Protein AF-A0A656K2B8-F1 (afdb_monomer)

InterPro domains:
  IPR036188 FAD/NAD(P)-binding domain superfamily [G3DSA:3.50.50.60] (1-50)
  IPR036188 FAD/NAD(P)-binding domain superfamily [SSF51905] (2-44)

Radius of gyration: 11.76 Å; Cα contacts (8 Å, |Δi|>4): 54; chains: 1; bounding box: 28×15×35 Å

Foldseek 3Di:
DPPQQDDPDQLDGDFAPVDPDPDHDPVRRVVRVVSNVVVSVVSPVVPPDDD

Sequence (51 aa):
MDARGETSVPGIFAAGDVTVTPYKQIIIALGEGAKASLSAFDHLIRTSAPA

Mean predicted aligned error: 3.79 Å

Structure (mmCIF, N/CA/C/O backbone):
data_AF-A0A656K2B8-F1
#
_entry.id   AF-A0A656K2B8-F1
#
loop_
_atom_site.group_PDB
_atom_site.id
_atom_site.type_symbol
_atom_site.label_atom_id
_atom_site.label_alt_id
_atom_site.label_comp_id
_atom_site.label_asym_id
_atom_site.label_entity_id
_atom_site.label_seq_id
_atom_site.pdbx_PDB_ins_code
_atom_site.Cartn_x
_atom_site.Cartn_y
_atom_site.Cartn_z
_atom_site.occupancy
_atom_site.B_iso_or_equiv
_atom_site.auth_seq_id
_atom_site.auth_comp_id
_atom_site.auth_asym_id
_atom_site.auth_atom_id
_atom_site.pdbx_PDB_model_num
ATOM 1 N N . MET A 1 1 ? -6.584 -4.513 -5.566 1.00 85.00 1 MET A N 1
ATOM 2 C CA . MET A 1 1 ? -6.589 -3.349 -4.667 1.00 85.00 1 MET A CA 1
ATOM 3 C C . MET A 1 1 ? -7.167 -2.180 -5.424 1.00 85.00 1 MET A C 1
ATOM 5 O O . MET A 1 1 ? -6.914 -2.097 -6.625 1.00 85.00 1 MET A O 1
ATOM 9 N N . ASP A 1 2 ? -7.938 -1.326 -4.768 1.00 92.38 2 ASP A N 1
ATOM 10 C CA . ASP A 1 2 ? -8.336 -0.042 -5.345 1.00 92.38 2 ASP A CA 1
ATOM 11 C C . ASP A 1 2 ? -7.163 0.965 -5.324 1.00 92.38 2 ASP A C 1
ATOM 13 O O . ASP A 1 2 ? -6.026 0.633 -4.971 1.00 92.38 2 ASP A O 1
ATOM 17 N N . ALA A 1 3 ? -7.432 2.222 -5.684 1.00 94.25 3 ALA A N 1
ATOM 18 C CA . ALA A 1 3 ? -6.415 3.268 -5.685 1.00 94.25 3 ALA A CA 1
ATOM 19 C C . ALA A 1 3 ? -5.840 3.583 -4.293 1.00 94.25 3 ALA A C 1
ATOM 21 O O . ALA A 1 3 ? -4.759 4.172 -4.251 1.00 94.25 3 ALA A O 1
ATOM 22 N N . ARG A 1 4 ? -6.521 3.207 -3.200 1.00 94.50 4 ARG A N 1
ATOM 23 C CA . ARG A 1 4 ? -6.142 3.411 -1.788 1.00 94.50 4 ARG A CA 1
ATOM 24 C C . ARG A 1 4 ? -5.359 2.235 -1.199 1.00 94.50 4 ARG A C 1
ATOM 26 O O . ARG A 1 4 ? -4.767 2.367 -0.133 1.00 94.50 4 ARG A O 1
ATOM 33 N N . GLY A 1 5 ? -5.296 1.113 -1.913 1.00 96.25 5 GLY A N 1
ATOM 34 C CA . GLY A 1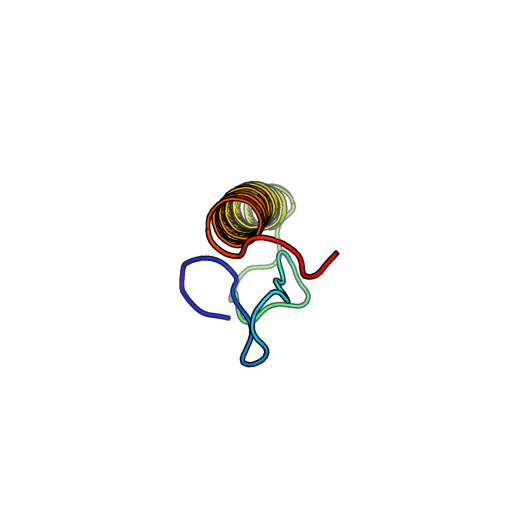 5 ? -4.671 -0.114 -1.426 1.00 96.25 5 GLY A CA 1
ATOM 35 C C . GLY A 1 5 ? -5.652 -1.052 -0.719 1.00 96.25 5 GLY A C 1
ATOM 36 O O . GLY A 1 5 ? -5.201 -2.041 -0.150 1.00 96.25 5 GLY A O 1
ATOM 37 N N . GLU A 1 6 ? -6.961 -0.779 -0.752 1.00 96.94 6 GLU A N 1
ATOM 38 C CA . GLU A 1 6 ? -7.990 -1.631 -0.140 1.00 96.94 6 GLU A CA 1
ATOM 39 C C . GLU A 1 6 ? -8.204 -2.909 -0.948 1.00 96.94 6 GLU A C 1
ATOM 41 O O . GLU A 1 6 ? -8.283 -2.889 -2.184 1.00 96.94 6 GLU A O 1
ATOM 46 N N . THR A 1 7 ? -8.310 -4.037 -0.246 1.00 97.44 7 THR A N 1
ATOM 47 C CA . THR A 1 7 ? -8.633 -5.335 -0.849 1.00 97.44 7 THR A CA 1
ATOM 48 C C . THR A 1 7 ? -10.148 -5.493 -1.041 1.00 97.44 7 THR A C 1
ATOM 50 O O . THR A 1 7 ? -10.929 -4.593 -0.750 1.00 97.44 7 THR A O 1
ATOM 53 N N . SER A 1 8 ? -10.590 -6.661 -1.515 1.00 96.56 8 SER A N 1
ATOM 54 C CA . SER A 1 8 ? -12.014 -7.020 -1.492 1.00 96.56 8 SER A CA 1
ATOM 55 C C . SER A 1 8 ? -12.567 -7.248 -0.078 1.00 96.56 8 SER A C 1
ATOM 57 O O . SER A 1 8 ? -13.783 -7.264 0.097 1.00 96.56 8 SER A O 1
ATOM 59 N N . VAL A 1 9 ? -11.702 -7.445 0.921 1.00 96.19 9 VAL A N 1
ATOM 60 C CA . VAL A 1 9 ? -12.073 -7.608 2.329 1.00 96.19 9 VAL A CA 1
ATOM 61 C C . VAL A 1 9 ? -11.889 -6.267 3.053 1.00 96.19 9 VAL A C 1
ATOM 63 O O . VAL A 1 9 ? -10.764 -5.753 3.085 1.00 96.19 9 VAL A O 1
ATOM 66 N N . PRO A 1 10 ? -12.953 -5.697 3.653 1.00 93.56 10 PRO A N 1
ATOM 67 C CA . PRO A 1 10 ? -12.861 -4.453 4.412 1.00 93.56 10 PRO A CA 1
ATOM 68 C C . PRO A 1 10 ? -11.821 -4.534 5.531 1.00 93.56 10 PRO A C 1
ATOM 70 O O . PRO A 1 10 ? -11.731 -5.540 6.232 1.00 93.56 10 PRO A O 1
ATOM 73 N N . GLY A 1 11 ? -11.030 -3.473 5.691 1.00 94.06 11 GLY A N 1
ATOM 74 C CA . GLY A 1 11 ? -9.975 -3.402 6.703 1.00 94.06 11 GLY A CA 1
ATOM 75 C C . GLY A 1 11 ? -8.684 -4.151 6.352 1.00 94.06 11 GLY A C 1
ATOM 76 O O . GLY A 1 11 ? -7.701 -4.016 7.078 1.00 94.06 11 GLY A O 1
ATOM 77 N N . ILE A 1 12 ? -8.637 -4.892 5.237 1.00 97.00 12 ILE A N 1
ATOM 78 C CA . ILE A 1 12 ? -7.398 -5.492 4.723 1.00 97.00 12 ILE A CA 1
ATOM 79 C C . ILE A 1 12 ? -6.870 -4.637 3.568 1.00 97.00 12 ILE A C 1
ATOM 81 O O . ILE A 1 12 ? -7.594 -4.335 2.614 1.00 97.00 12 ILE A O 1
ATOM 85 N N . PHE A 1 13 ? -5.583 -4.294 3.642 1.00 97.94 13 PHE A N 1
ATOM 86 C CA . PHE A 1 13 ? -4.872 -3.471 2.667 1.00 97.94 13 PHE A CA 1
ATOM 87 C C . PHE A 1 13 ? -3.634 -4.204 2.148 1.00 97.94 13 PHE A C 1
ATOM 89 O O . PHE A 1 13 ? -3.065 -5.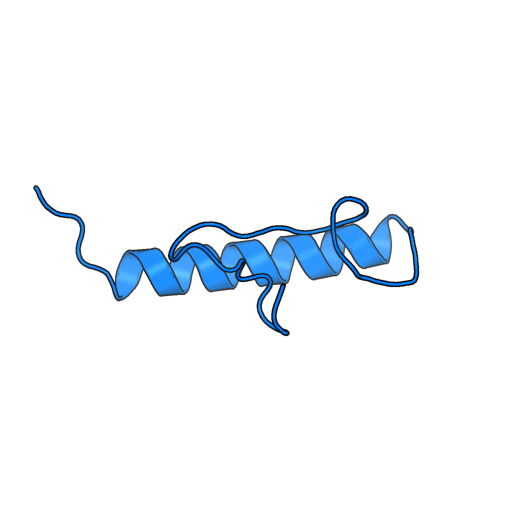042 2.849 1.00 97.94 13 PHE A O 1
ATOM 96 N N . ALA A 1 14 ? -3.188 -3.876 0.937 1.00 97.94 14 ALA A N 1
ATOM 97 C CA . ALA A 1 14 ? -1.935 -4.388 0.391 1.00 97.94 14 ALA A CA 1
ATOM 98 C C . ALA A 1 14 ? -1.150 -3.303 -0.353 1.00 97.94 14 ALA A C 1
ATOM 100 O O . ALA A 1 14 ? -1.726 -2.402 -0.962 1.00 97.94 14 ALA A O 1
ATOM 101 N N . ALA A 1 15 ? 0.175 -3.427 -0.322 1.00 98.38 15 ALA A N 1
ATOM 102 C CA . ALA A 1 15 ? 1.121 -2.512 -0.948 1.00 98.38 15 ALA A CA 1
ATOM 103 C C . ALA A 1 15 ? 2.353 -3.266 -1.463 1.00 98.38 15 ALA A C 1
ATOM 105 O O . ALA A 1 15 ? 2.706 -4.323 -0.937 1.00 98.38 15 ALA A O 1
ATOM 106 N N . GLY A 1 16 ? 3.022 -2.704 -2.467 1.00 98.00 16 GLY A N 1
ATOM 107 C CA . GLY A 1 16 ? 4.248 -3.247 -3.030 1.00 98.00 16 GLY A CA 1
ATOM 108 C C . GLY A 1 16 ? 4.006 -4.406 -3.985 1.00 98.00 16 GLY A C 1
ATOM 109 O O . GLY A 1 16 ? 2.934 -4.561 -4.576 1.00 98.00 16 GLY A O 1
ATOM 110 N N . ASP A 1 17 ? 5.028 -5.242 -4.146 1.00 98.19 17 ASP A N 1
ATOM 111 C CA . ASP A 1 17 ? 5.105 -6.191 -5.256 1.00 98.19 17 ASP A CA 1
ATOM 112 C C . ASP A 1 17 ? 4.017 -7.271 -5.248 1.00 98.19 17 ASP A C 1
ATOM 114 O O . ASP A 1 17 ? 3.666 -7.777 -6.314 1.00 98.19 17 ASP A O 1
ATOM 118 N N . VAL A 1 18 ? 3.423 -7.549 -4.085 1.00 97.25 18 VAL A N 1
ATOM 119 C CA . VAL A 1 18 ? 2.281 -8.465 -3.909 1.00 97.25 18 VAL A CA 1
ATOM 120 C C . VAL A 1 18 ? 0.982 -7.943 -4.545 1.00 97.25 18 VAL A C 1
ATOM 122 O O . VAL A 1 18 ? 0.011 -8.682 -4.692 1.00 97.25 18 VAL A O 1
ATOM 125 N N . THR A 1 19 ? 0.936 -6.664 -4.922 1.00 97.00 19 THR A N 1
ATOM 126 C CA . THR A 1 19 ? -0.244 -6.031 -5.516 1.00 97.00 19 THR A CA 1
ATOM 127 C C . THR A 1 19 ? -0.254 -6.100 -7.046 1.00 97.00 19 THR A C 1
ATOM 129 O O . THR A 1 19 ? 0.686 -6.551 -7.703 1.00 97.00 19 THR A O 1
ATOM 132 N N . VAL A 1 20 ? -1.345 -5.594 -7.628 1.00 94.75 20 VAL A N 1
ATOM 133 C CA . VAL A 1 20 ? -1.572 -5.522 -9.080 1.00 94.75 20 VAL A CA 1
ATOM 134 C C . VAL A 1 20 ? -0.784 -4.410 -9.778 1.00 94.75 20 VAL A C 1
ATOM 136 O O . VAL A 1 20 ? -0.922 -4.235 -10.986 1.00 94.75 20 VAL A O 1
ATOM 139 N N . THR A 1 21 ? 0.036 -3.648 -9.052 1.00 94.19 21 THR A N 1
ATOM 140 C CA . THR A 1 21 ? 0.838 -2.579 -9.650 1.00 94.19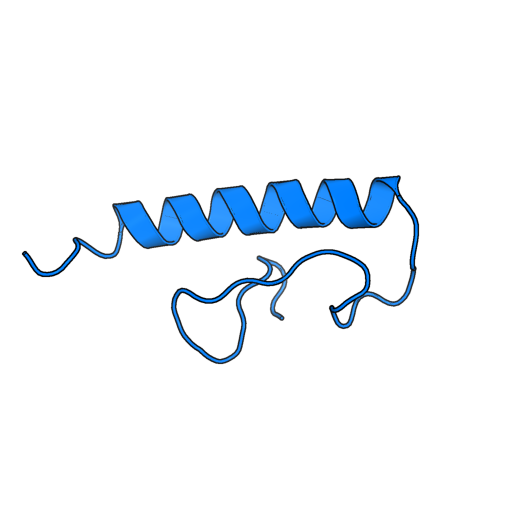 21 THR A CA 1
ATOM 141 C C . THR A 1 21 ? 1.817 -3.144 -10.669 1.00 94.19 21 THR A C 1
ATOM 143 O O . THR A 1 21 ? 2.521 -4.107 -10.363 1.00 94.19 21 THR A O 1
ATOM 146 N N . PRO A 1 22 ? 1.892 -2.571 -11.882 1.00 95.94 22 PRO A N 1
ATOM 147 C CA . PRO A 1 22 ? 2.628 -3.184 -12.985 1.00 95.94 22 PRO A CA 1
ATOM 148 C C . PRO A 1 22 ? 4.150 -3.166 -12.795 1.00 95.94 22 PRO A C 1
ATOM 150 O O . PRO A 1 22 ? 4.842 -4.023 -13.334 1.00 9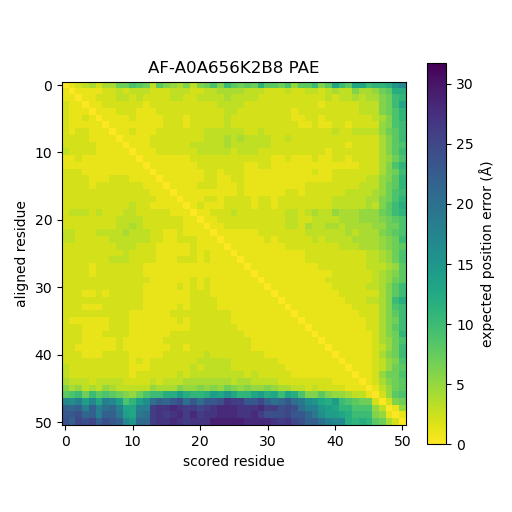5.94 22 PRO A O 1
ATOM 153 N N . TYR A 1 23 ? 4.679 -2.212 -12.026 1.00 97.75 23 TYR A N 1
ATOM 154 C CA . TYR A 1 23 ? 6.117 -2.010 -11.857 1.00 97.75 23 TYR A CA 1
ATOM 155 C C . TYR A 1 23 ? 6.565 -2.336 -10.435 1.00 97.75 23 TYR A C 1
ATOM 157 O O . TYR A 1 23 ? 5.919 -1.944 -9.466 1.00 97.75 23 TYR A O 1
ATOM 165 N N . LYS A 1 24 ? 7.695 -3.037 -10.331 1.00 97.50 24 LYS A N 1
ATOM 166 C CA . LYS A 1 24 ? 8.194 -3.650 -9.095 1.00 97.50 24 LYS A CA 1
ATOM 167 C C . LYS A 1 24 ? 9.519 -3.010 -8.703 1.00 97.50 24 LYS A C 1
ATOM 169 O O . LYS A 1 24 ? 10.585 -3.473 -9.104 1.00 97.50 24 LYS A O 1
ATOM 174 N N . GLN A 1 25 ? 9.447 -1.841 -8.071 1.00 98.56 25 GLN A N 1
ATOM 175 C CA . GLN A 1 25 ? 10.606 -1.019 -7.705 1.00 98.56 25 GLN A CA 1
ATOM 176 C C . GLN A 1 25 ? 10.477 -0.539 -6.262 1.00 98.56 25 GLN A C 1
ATOM 178 O O . GLN A 1 25 ? 9.373 -0.254 -5.800 1.00 98.56 25 GLN A O 1
ATOM 183 N N . ILE A 1 26 ? 11.615 -0.354 -5.585 1.00 98.38 26 ILE A N 1
ATOM 184 C CA . ILE A 1 26 ? 11.669 0.046 -4.169 1.00 98.38 26 ILE A CA 1
ATOM 185 C C . ILE A 1 26 ? 10.835 1.307 -3.91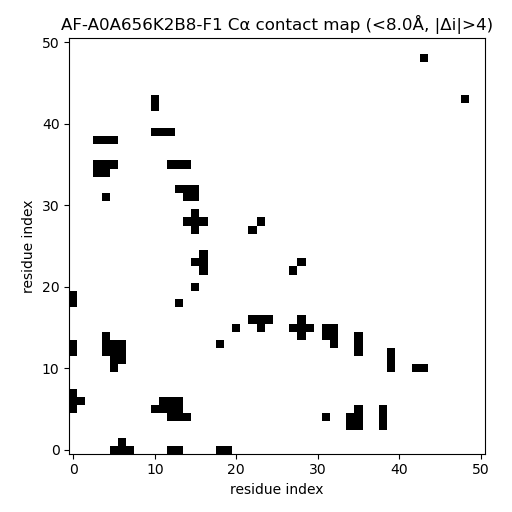4 1.00 98.38 26 ILE A C 1
ATOM 187 O O . ILE A 1 26 ? 9.982 1.321 -3.030 1.00 98.38 26 ILE A O 1
ATOM 191 N N . ILE A 1 27 ? 11.035 2.360 -4.713 1.00 98.38 27 ILE A N 1
ATOM 192 C CA . ILE A 1 27 ? 10.339 3.636 -4.503 1.00 98.38 27 ILE A CA 1
ATOM 193 C C . ILE A 1 27 ? 8.833 3.549 -4.786 1.00 98.38 27 ILE A C 1
ATOM 195 O O . ILE A 1 27 ? 8.044 4.256 -4.165 1.00 98.38 27 ILE A O 1
ATOM 199 N N . ILE A 1 28 ? 8.429 2.645 -5.681 1.00 98.19 28 ILE A N 1
ATOM 200 C CA . ILE A 1 28 ? 7.020 2.400 -5.993 1.00 98.19 28 ILE A CA 1
ATOM 201 C C . ILE A 1 28 ? 6.359 1.703 -4.805 1.00 98.19 28 ILE A C 1
ATOM 203 O O . ILE A 1 28 ? 5.367 2.204 -4.280 1.00 98.19 28 ILE A O 1
ATOM 207 N N . ALA A 1 29 ? 6.963 0.620 -4.309 1.00 98.31 29 ALA A N 1
ATOM 208 C CA . ALA A 1 29 ? 6.465 -0.100 -3.142 1.00 98.31 29 ALA A CA 1
ATOM 209 C C . ALA A 1 29 ? 6.401 0.788 -1.885 1.00 98.31 29 ALA A C 1
ATOM 211 O O . ALA A 1 29 ? 5.436 0.706 -1.127 1.00 98.31 29 ALA A O 1
ATOM 212 N N . LEU A 1 30 ? 7.378 1.682 -1.686 1.00 98.50 30 LEU A N 1
ATOM 213 C CA . LEU A 1 30 ? 7.360 2.662 -0.592 1.00 98.50 30 LEU A CA 1
ATOM 214 C C . LEU A 1 30 ? 6.176 3.632 -0.699 1.00 98.50 30 LEU A C 1
ATOM 216 O O . LEU A 1 30 ? 5.472 3.849 0.288 1.00 98.50 30 LEU A O 1
ATOM 220 N N . GLY A 1 31 ? 5.930 4.196 -1.886 1.00 97.88 31 GLY A N 1
ATOM 221 C CA . GLY A 1 31 ? 4.795 5.097 -2.112 1.00 97.88 31 GLY A CA 1
ATOM 222 C C . GLY A 1 31 ? 3.446 4.407 -1.897 1.00 97.88 31 GLY A C 1
ATOM 223 O O . GLY A 1 31 ? 2.524 4.982 -1.316 1.00 97.88 31 GLY A O 1
ATOM 224 N N . GLU A 1 32 ? 3.333 3.147 -2.305 1.00 98.19 32 GLU A N 1
ATOM 225 C CA . GLU A 1 32 ? 2.149 2.330 -2.036 1.00 98.19 32 GLU A CA 1
ATOM 226 C C . GLU A 1 32 ? 1.975 2.016 -0.558 1.00 98.19 32 GLU A C 1
ATOM 228 O O . GLU A 1 32 ? 0.861 2.125 -0.049 1.00 98.19 32 GLU A O 1
ATOM 233 N N . GLY A 1 33 ? 3.062 1.684 0.139 1.00 98.25 33 GLY A N 1
ATOM 234 C CA . GLY A 1 33 ? 3.050 1.431 1.577 1.00 98.25 33 GLY A CA 1
ATOM 235 C C . GLY A 1 33 ? 2.556 2.644 2.360 1.00 98.25 33 GLY A C 1
ATOM 236 O O . GLY A 1 33 ? 1.695 2.508 3.229 1.00 98.25 33 GLY A O 1
ATOM 237 N N . ALA A 1 34 ? 3.021 3.844 1.999 1.00 98.44 34 ALA A N 1
ATOM 238 C CA . ALA A 1 34 ? 2.546 5.089 2.599 1.00 98.44 34 ALA A CA 1
ATOM 239 C C . ALA A 1 34 ? 1.032 5.273 2.409 1.00 98.44 34 ALA A C 1
ATOM 241 O O . ALA A 1 34 ? 0.313 5.607 3.351 1.00 98.44 34 ALA A O 1
ATOM 242 N N . LYS A 1 35 ? 0.531 5.000 1.203 1.00 97.56 35 LYS A N 1
ATOM 243 C CA . LYS A 1 35 ? -0.891 5.132 0.881 1.00 97.56 35 LYS A CA 1
ATOM 244 C C . LYS A 1 35 ? -1.769 4.111 1.610 1.00 97.56 35 LYS A C 1
ATOM 246 O O . LYS A 1 35 ? -2.794 4.488 2.179 1.00 97.56 35 LYS A O 1
ATOM 251 N N . ALA A 1 36 ? -1.362 2.843 1.612 1.00 97.81 36 ALA A N 1
ATOM 252 C CA . ALA A 1 36 ? -2.075 1.773 2.301 1.00 97.81 36 ALA A CA 1
ATOM 253 C C . ALA A 1 36 ? -2.116 2.021 3.817 1.00 97.81 36 ALA A C 1
ATOM 255 O O . ALA A 1 36 ? -3.159 1.834 4.433 1.00 97.81 36 ALA A O 1
ATOM 256 N N . SER A 1 37 ? -1.022 2.522 4.403 1.00 98.19 37 SER A N 1
ATOM 257 C CA . SER A 1 37 ? -0.954 2.890 5.823 1.00 98.19 37 SER A CA 1
ATOM 258 C C . SER A 1 37 ? -1.935 4.010 6.189 1.00 98.19 37 SER A C 1
ATOM 260 O O . SER A 1 37 ? -2.718 3.865 7.127 1.00 98.19 37 SER A O 1
ATOM 262 N N . LEU A 1 38 ? -1.966 5.102 5.412 1.00 98.00 38 LEU A N 1
ATOM 263 C CA . LEU A 1 38 ? -2.917 6.199 5.636 1.00 98.00 38 LEU A CA 1
ATOM 264 C C . LEU A 1 38 ? -4.373 5.747 5.478 1.00 98.00 38 LEU A C 1
ATOM 266 O O . LEU A 1 38 ? -5.235 6.176 6.24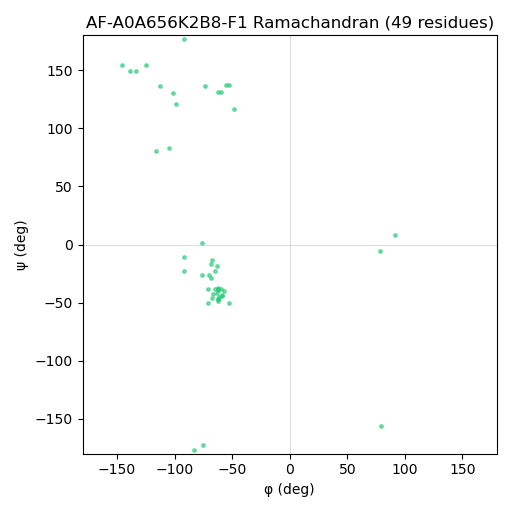2 1.00 98.00 38 LEU A O 1
ATOM 270 N N . SER A 1 39 ? -4.643 4.860 4.521 1.00 97.19 39 SER A N 1
ATOM 271 C CA . SER A 1 39 ? -5.989 4.325 4.288 1.00 97.19 39 SER A CA 1
ATOM 272 C C . SER A 1 39 ? -6.421 3.370 5.405 1.00 97.19 39 SER A C 1
ATOM 274 O O . SER A 1 39 ? -7.559 3.436 5.861 1.00 97.19 39 SER A O 1
ATOM 276 N N . ALA A 1 40 ? -5.503 2.546 5.918 1.00 96.25 40 ALA A N 1
ATOM 277 C CA . ALA A 1 40 ? -5.746 1.710 7.091 1.00 96.25 40 ALA A CA 1
ATOM 278 C C . ALA A 1 40 ? -6.027 2.551 8.339 1.00 96.25 40 ALA A C 1
ATOM 280 O O . ALA A 1 40 ? -6.949 2.248 9.094 1.00 96.25 40 ALA A O 1
ATOM 281 N N . PHE A 1 41 ? -5.285 3.641 8.534 1.00 96.25 41 PHE A N 1
ATOM 282 C CA . PHE A 1 41 ? -5.557 4.579 9.616 1.00 96.25 41 PHE A CA 1
ATOM 283 C C . PHE A 1 41 ? -6.940 5.233 9.476 1.00 96.25 41 PHE A C 1
ATOM 285 O O . PHE A 1 41 ? -7.703 5.233 10.441 1.00 96.25 41 PHE A O 1
ATOM 292 N N . ASP A 1 42 ? -7.297 5.728 8.283 1.00 94.94 42 ASP A N 1
ATOM 293 C CA . ASP A 1 42 ? -8.632 6.286 8.009 1.00 94.94 42 ASP A CA 1
ATOM 294 C C . ASP A 1 42 ? -9.746 5.261 8.291 1.00 94.94 42 ASP A C 1
ATOM 296 O O . ASP A 1 42 ? -10.758 5.586 8.916 1.00 94.94 42 ASP A O 1
ATOM 300 N N . HIS A 1 43 ? -9.528 3.996 7.926 1.00 93.94 43 HIS A N 1
ATOM 301 C CA . HIS A 1 43 ? -10.453 2.910 8.233 1.00 93.94 43 HIS A CA 1
ATOM 302 C C . HIS A 1 43 ? -10.631 2.699 9.742 1.00 93.94 43 HIS A C 1
ATOM 304 O O . HIS A 1 43 ? -11.769 2.594 10.199 1.00 93.94 43 HIS A O 1
ATOM 310 N N . LEU A 1 44 ? -9.544 2.686 10.522 1.00 93.31 44 LEU A N 1
ATOM 311 C CA . LEU A 1 44 ? -9.593 2.498 11.978 1.00 93.31 44 LEU A CA 1
ATOM 312 C C . LEU A 1 44 ? -10.306 3.646 12.706 1.00 93.31 44 LEU A C 1
ATOM 314 O O . LEU A 1 44 ? -11.048 3.399 13.651 1.00 93.31 44 LEU A O 1
ATOM 318 N N . ILE A 1 45 ? -10.118 4.899 12.280 1.00 94.25 45 ILE A N 1
ATOM 319 C CA . ILE A 1 45 ? -10.769 6.046 12.942 1.00 94.25 45 ILE A CA 1
ATOM 320 C C . ILE A 1 45 ? -12.257 6.174 12.586 1.00 94.25 45 ILE A C 1
ATOM 322 O O . ILE A 1 45 ? -13.022 6.746 13.360 1.00 94.25 45 ILE A O 1
ATOM 326 N N . ARG A 1 46 ? -12.678 5.671 11.417 1.00 89.44 46 ARG A N 1
ATOM 327 C CA . ARG A 1 46 ? -14.082 5.710 10.960 1.00 89.44 46 ARG A CA 1
ATOM 328 C C . ARG A 1 46 ? -14.873 4.470 11.342 1.00 89.44 46 ARG A C 1
ATOM 330 O O . ARG A 1 46 ? -16.097 4.532 11.419 1.00 89.44 46 ARG A O 1
ATOM 337 N N . THR A 1 47 ? -14.183 3.364 11.582 1.00 83.00 47 THR A N 1
ATOM 338 C CA . THR A 1 47 ? -14.770 2.102 12.018 1.00 83.00 47 THR A CA 1
ATOM 339 C C . THR A 1 47 ? -14.440 1.959 13.495 1.00 83.00 47 THR A C 1
ATOM 341 O O . THR A 1 47 ? -13.438 1.353 13.857 1.00 83.00 47 THR A O 1
ATOM 344 N N . SER A 1 48 ? -15.247 2.588 14.357 1.00 63.41 48 SER A N 1
ATOM 345 C CA . SER A 1 48 ? -15.133 2.424 15.810 1.00 63.41 48 SER A CA 1
ATOM 346 C C . SER A 1 48 ? -15.049 0.931 16.132 1.00 63.41 48 SER A C 1
ATOM 348 O O . SER A 1 48 ? -15.986 0.194 15.811 1.00 63.41 48 SER A O 1
ATOM 350 N N . ALA A 1 49 ? -13.928 0.482 16.701 1.00 58.53 49 ALA A N 1
ATOM 351 C CA . ALA A 1 49 ? -13.733 -0.920 17.049 1.00 58.53 49 ALA A CA 1
ATOM 352 C C . ALA A 1 49 ? -14.914 -1.412 17.913 1.00 58.53 49 ALA A C 1
ATOM 354 O O . ALA A 1 49 ? -15.332 -0.679 18.817 1.00 58.53 49 ALA A O 1
ATOM 355 N N . PRO A 1 50 ? -15.465 -2.618 17.674 1.00 52.97 50 PRO A N 1
ATOM 356 C CA . PRO A 1 50 ? -16.253 -3.256 18.712 1.00 52.97 50 PRO A CA 1
ATOM 357 C C . PRO A 1 50 ? -15.336 -3.446 19.928 1.00 52.97 50 PRO A C 1
ATOM 359 O O . PRO A 1 50 ? -14.190 -3.872 19.771 1.00 52.97 50 PRO A O 1
ATOM 362 N N . ALA A 1 51 ? -15.833 -3.037 21.096 1.00 47.38 51 ALA A N 1
ATOM 363 C CA . ALA A 1 51 ? -15.182 -3.252 22.386 1.00 47.38 51 ALA A CA 1
ATOM 364 C C . ALA A 1 51 ? -14.995 -4.746 22.686 1.00 47.38 51 ALA A C 1
ATOM 366 O O . ALA A 1 51 ? -15.858 -5.544 22.246 1.00 47.38 51 ALA A O 1
#

Nearest PDB structures (foldseek):
  4o5q-assembly1_A  TM=9.685E-01  e=2.576E-04  Escherichia coli K-12
  7aaw-assembly1_B  TM=9.879E-01  e=1.564E-02  Bacillus cereus ATCC 14579
  5mh4-assembly1_A  TM=9.791E-01  e=1.806E-02  Lactococcus cremoris
  4gcm-assembly1_A  TM=9.909E-01  e=1.564E-02  Staphylococcus aureus subsp. aureus MW2
  5uwy-assembly1_A-2  TM=9.634E-01  e=2.086E-02  Streptococcus pyogenes

pLDDT: mean 92.83, std 11.42, range [47.38, 98.56]

Secondary structure (DSSP, 8-state):
--TT-B-SSTT-B--STTSS-S---HHHHHHHHHHHHHHHHHHHHHSPPP-

Organism: NCBI:txid1194405

Solvent-accessible surface area (backbone atoms only — not comparable to full-atom values): 3098 Å² total; per-residue (Å²): 98,56,98,52,16,40,46,98,49,87,95,43,63,52,48,32,76,91,40,85,64,92,70,83,45,72,72,54,25,51,56,34,40,56,43,21,50,56,44,52,50,53,46,52,73,72,46,74,72,83,128

=== Feature glossary ===
The features interleaved in this record are:

— What the protein is —

Sequence gives the chain of amino acids in standard one-letter code (A=alanine, C=cysteine, …, Y=tyrosine), read N→C. It is the only feature that is directly encoded by the gene; all structural features are derived from the folded form of this sequence.

Database cross-references. InterPro integrates a dozen domain/family signature databases into unified entries with residue-range hits. GO terms attach function/process/location labels with evidence codes. CATH codes position the fold in a four-level structural taxonomy. Organism is the NCBI-taxonomy species name.

— Where its atoms are —

Atomic coordinates in PDBx/mmCIF format — the same representation the Protein Data Bank distributes. Each line of the _atom_site loop places one backbone atom in Cartesian space (units: ångströms, origin: arbitrary).

The six renders are orthographic views along the three Cartesian axes in both directions. Representation (cartoon, sticks, or surface) and color scheme (sequence-rainbow or by-chain) vary across proteins so the training set covers all the common visualization conventions.

— Local backbone conformation —

Eight-state secondary structure (DSSP): H is the canonical α-helix, G the tighter 3₁₀-helix, I the wider π-helix; E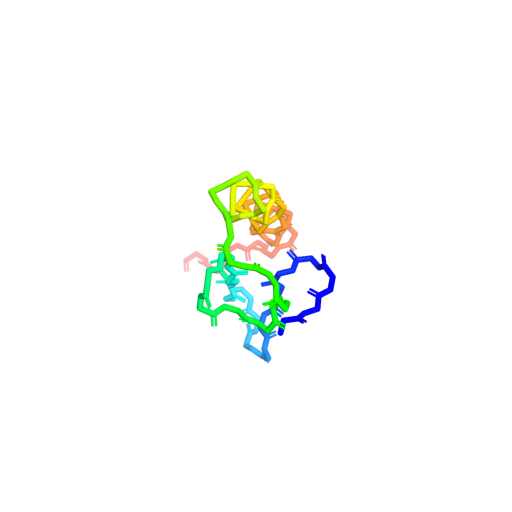/B are β-structure, T and S are turns and bends, and '-' is everything else. DSSP derives these from the pattern of main-chain N–H···O=C hydrogen bonds, not from the sequence.

P-SEA three-state annotation labels each residue as helix, strand, or coil based purely on the geometry of the Cα trace. It serves as a fallback when the full backbone (and thus DSSP) is unavailable.

The φ/ψ torsion pair specifies the backbone conformation at each residue. φ rotates about the N–Cα bond, ψ about the Cα–C bond. Steric clashes forbid most of the (φ, ψ) plane — the allowed regions (α-helix basin, β-sheet basin, left-handed helix) are the Ramachandran-allowed regions.

— Global shape and packing —

The geometric summary reports three shape descriptors. Rg (radius of gyration) measures how spread out the Cα atoms are about their centre of mass; compact globular proteins have small Rg, elongated or unfolded ones large. Cα contacts (<8 Å, |i−j|>4) count long-range residue pairs in spatial proximity — high for tightly packed folds, near zero for rods or random coil. The bounding-box extents give the protein's footprint along x, y, z in Å.

Solvent-accessible surface area (SASA) is the area in Å² traced out by the centre of a 1.4 Å probe sphere (a water molecule) rolled over the protein's van der Waals surface (Shrake–Rupley / Lee–Richards construction). Buried residues have near-zero SASA; fully exposed resid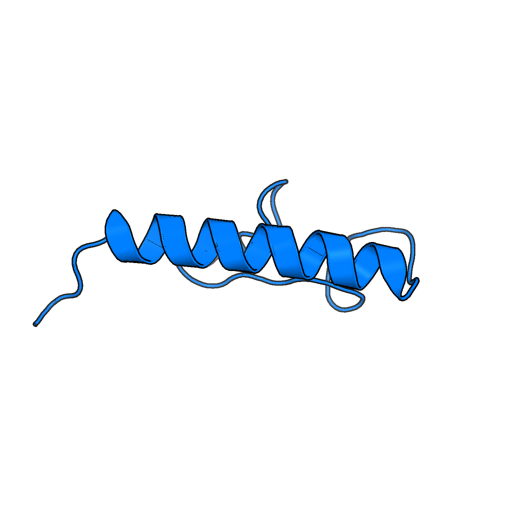ues can exceed 200 Å². The total SASA scales roughly with the number of surface residues.

The contact map is a binary N×N matrix image: pixel (i, j) is dark where Cα_i and Cα_j are within 8 Å and |i−j|>4. Because the |i−j|>4 filter removes local helical contacts, off-diagonal stripes parallel to the main diagonal indicate parallel β-sheets; stripes perpendicular to it indicate antiparallel β-sheets. The Ramachandran plot scatters every residue's (φ, ψ) pair against the sterically allowed regions. The PAE heatmap renders the predicted-aligned-error matrix.

— Structural neighborhood —

3Di is Foldseek's structural alphabet. Each residue is assigned one of twenty discrete states 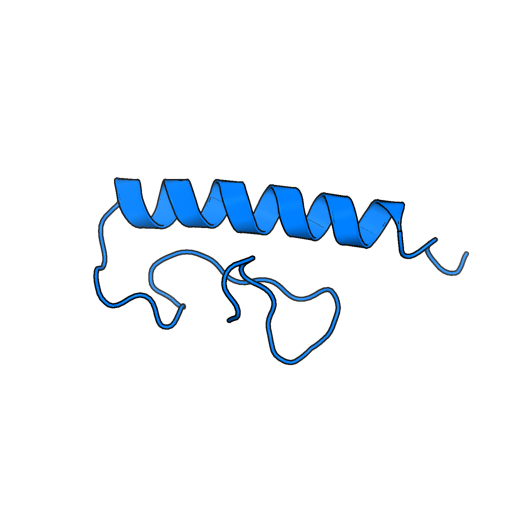based on how its Cα sits relative to its spatial (not sequential) neighbors. Aligning 3Di strings finds structural homologs roughly as well as full 3D superposition, but orders of magnitude faster.

Nearest PDB neighbors are the top structural matches found by Foldseek when searching this structure against the entire Protein Data Bank. Each hit reports a TM-score (0 to 1; >0.5 almost always implies the same fold) and an E-value. These are *structural* homologs — they may share no detectable sequence similarity.

— Confidence and disorder —

For AlphaFold models, the B-factor field carries pLDDT — the model's own estimate of local accuracy on a 0–100 scale. Regions with pLDDT<50 should be treated as essentially unmodeled; they often correspond to intrinsically disordered segments.

Crystallographic B-factors measure how much each atom's electron density is smeared out, in Å². They rise in mobile loops and surface residues and fall in the buried interior. In AlphaFold models this column is repurposed to hold pLDDT instead.

Predicted aligned error is AlphaFold's pairwise confidence. Unlike pLDDT (per-residue), PAE is per-residue-pair and captures whether two parts of the structure are correctly placed relative to each other. Units are ångströms of expected positional error.